Protein AF-A0A820ZUH7-F1 (afdb_monomer)

Foldseek 3Di:
DVLLCPVLVNWFQLDKPPQVPPPDDPPFAIFGGSLRQTPPPCSVVLLLVLCCVVPVPLSVLCVVNDPRDPSNSVSSNVCCVVPRPVSSVSVVVSLCVFFLVLLVCCLCPVLVDDLVPVPADVVLSSLLSVLRSVLPNVGSNVLLCVLCPPHDNVPDHNVSSSCSSVVSVD

Mean predicted aligned error: 6.03 Å

pLDDT: mean 87.96, std 14.92, range [32.75, 98.12]

Secondary structure (DSSP, 8-state):
-HHHHHTTTT--TT-B--TTTS-S--TT--EETTTTEESGGGHHHHHHHHHHHH-HHHHGGGTTPPTTSHHHHHHHHHHHHHSHHHHHHHHHHHHIIIIIHHHHHHHHHHH-----GGGS-HHHHHHHHHHHHHHHHHHHHHHHHHHHTT--SSS--HHHHHHHHHHT--

Sequence (170 aa):
SLSAKYESGGRGPGTINPYKSTAKGDSGGASYGTYQISTSRGTMNNFLEFLGNHDSDMAAKFDGEKPGTATFDTAWKTLAKEKPEKFATVQHDFIKTRFYDKTLAQVSNKYNIDLNLDNRSPVIKDVIWSTSVQHGPGGGAKVINNALKGQDIQTMTDRELIKRIYGSVV

Radius of gyration: 18.14 Å; Cα contacts (8 Å, |Δi|>4): 193; chains: 1; bounding box: 51×27×47 Å

Nearest PDB structures (foldseek):
  4noo-assembly2_C  TM=8.858E-01  e=3.603E-09  Vibrio cholerae O1 biovar El Tor str. N16961
  4nso-assembly1_A-2  TM=9.181E-01  e=2.657E-08  Vibrio cholerae O1 biovar El Tor str. N16961

Solvent-accessible surface area (backbone atoms only — not comparable to full-atom values): 9452 Å² total; per-residue (Å²): 114,78,60,73,64,64,73,35,77,72,44,49,45,48,37,63,59,70,54,86,76,54,70,93,76,66,84,61,56,34,24,37,25,32,79,46,48,28,54,42,95,53,49,37,58,55,49,50,54,51,33,44,79,74,39,50,79,66,34,59,64,48,66,94,46,52,83,78,37,74,66,32,53,47,39,46,40,48,46,26,68,78,37,40,66,65,47,36,47,54,55,49,49,52,48,38,59,66,16,36,51,43,11,50,50,39,28,34,77,74,66,72,46,78,82,59,67,90,83,45,62,70,64,58,57,51,51,50,36,51,42,5,68,76,46,35,25,68,46,21,22,50,41,48,46,65,44,47,64,97,56,70,63,88,82,52,49,71,68,56,51,51,50,33,44,58,61,56,75,107

Structure (mmCIF, N/CA/C/O backbone):
data_AF-A0A820ZUH7-F1
#
_entry.id   AF-A0A820ZUH7-F1
#
loop_
_atom_site.group_PDB
_atom_site.id
_atom_site.type_symbol
_atom_site.label_atom_id
_atom_site.label_alt_id
_atom_site.label_comp_id
_atom_site.label_asym_id
_atom_site.label_entity_id
_atom_site.label_seq_id
_atom_site.pdbx_PDB_ins_code
_atom_site.Cartn_x
_atom_site.Cartn_y
_atom_site.Cartn_z
_atom_site.occupancy
_atom_site.B_iso_or_equiv
_atom_site.auth_seq_id
_atom_site.auth_comp_id
_atom_site.auth_asym_id
_atom_site.auth_atom_id
_atom_site.pdbx_PDB_model_num
ATOM 1 N N . SER A 1 1 ? -6.608 10.568 -2.238 1.00 44.31 1 SER A N 1
ATOM 2 C CA . SER A 1 1 ? -6.974 10.832 -0.830 1.00 44.31 1 SER A CA 1
ATOM 3 C C . SER A 1 1 ? -5.933 11.746 -0.189 1.00 44.31 1 SER A C 1
ATOM 5 O O . SER A 1 1 ? -4.875 11.950 -0.779 1.00 44.31 1 SER A O 1
ATOM 7 N N . LEU A 1 2 ? -6.215 12.296 0.998 1.00 32.75 2 LEU A N 1
ATOM 8 C CA . LEU A 1 2 ? -5.254 13.090 1.777 1.00 32.75 2 LEU A CA 1
ATOM 9 C C . LEU A 1 2 ? -4.001 12.256 2.143 1.00 32.75 2 LEU A C 1
ATOM 11 O O . LEU A 1 2 ? -2.886 12.765 2.080 1.00 32.75 2 LEU A O 1
ATOM 15 N N . SER A 1 3 ? -4.170 10.951 2.387 1.00 44.22 3 SER A N 1
ATOM 16 C CA . SER A 1 3 ? -3.117 9.963 2.692 1.00 44.22 3 SER A CA 1
ATOM 17 C C . SER A 1 3 ? -2.046 9.809 1.597 1.00 44.22 3 SER A C 1
ATOM 19 O O . SER A 1 3 ? -0.854 9.799 1.905 1.00 44.22 3 SER A O 1
ATOM 21 N N . ALA A 1 4 ? -2.415 9.818 0.309 1.00 43.69 4 ALA A N 1
ATOM 22 C CA . ALA A 1 4 ? -1.455 9.645 -0.795 1.00 43.69 4 ALA A CA 1
ATOM 23 C C . ALA A 1 4 ? -0.385 10.756 -0.877 1.00 43.69 4 ALA A C 1
ATOM 25 O O . ALA A 1 4 ? 0.723 10.526 -1.363 1.00 43.69 4 ALA A O 1
ATOM 26 N N . LYS A 1 5 ? -0.706 11.966 -0.396 1.00 39.78 5 LYS A N 1
ATOM 27 C CA . LYS A 1 5 ? 0.192 13.131 -0.448 1.00 39.78 5 LYS A CA 1
ATOM 28 C C . LYS A 1 5 ? 1.143 13.213 0.756 1.00 39.78 5 LYS A C 1
ATOM 30 O O . LYS A 1 5 ? 2.192 13.840 0.633 1.00 39.78 5 LYS A O 1
ATOM 35 N N . TYR A 1 6 ? 0.812 12.571 1.883 1.00 43.47 6 TYR A N 1
ATOM 36 C CA . TYR A 1 6 ? 1.581 12.658 3.136 1.00 43.47 6 TYR A CA 1
ATOM 37 C C . TYR A 1 6 ? 2.340 11.375 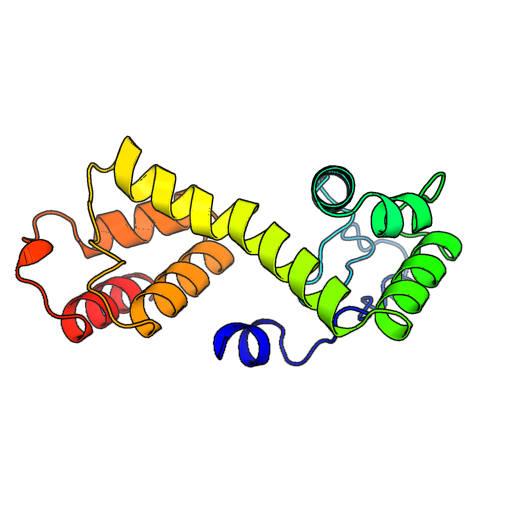3.514 1.00 43.47 6 TYR A C 1
ATOM 39 O O . TYR A 1 6 ? 3.325 11.457 4.242 1.00 43.47 6 TYR A O 1
ATOM 47 N N . GLU A 1 7 ? 1.970 10.204 2.994 1.00 49.34 7 GLU A N 1
ATOM 48 C CA . GLU A 1 7 ? 2.587 8.930 3.412 1.00 49.34 7 GLU A CA 1
ATOM 49 C C . GLU A 1 7 ? 3.870 8.554 2.664 1.00 49.34 7 GLU A C 1
ATOM 51 O O . GLU A 1 7 ? 4.663 7.752 3.147 1.00 49.34 7 GLU A O 1
ATOM 56 N N . SER A 1 8 ? 4.115 9.143 1.494 1.00 52.72 8 SER A N 1
ATOM 57 C CA . SER A 1 8 ? 5.263 8.802 0.642 1.00 52.72 8 SER A CA 1
ATOM 58 C C . SER A 1 8 ? 6.522 9.632 0.907 1.00 52.72 8 SER A C 1
ATOM 60 O O . SER A 1 8 ? 7.564 9.428 0.272 1.00 52.72 8 SER A O 1
ATOM 62 N N . GLY A 1 9 ? 6.439 10.610 1.815 1.00 56.06 9 GLY A N 1
ATOM 63 C CA . GLY A 1 9 ? 7.472 11.632 1.995 1.00 56.06 9 GLY A CA 1
ATOM 64 C C . GLY A 1 9 ? 7.633 12.545 0.773 1.00 56.06 9 GLY A C 1
ATOM 65 O O . GLY A 1 9 ? 8.740 12.997 0.498 1.00 56.06 9 GLY A O 1
ATOM 66 N N . GLY A 1 10 ? 6.562 12.758 -0.004 1.00 63.88 10 GLY A N 1
ATOM 67 C CA . GLY A 1 10 ? 6.582 13.585 -1.218 1.00 63.88 10 GLY A CA 1
ATOM 68 C C . GLY A 1 10 ? 7.203 12.904 -2.444 1.00 63.88 10 GLY A C 1
ATOM 69 O O . GLY A 1 10 ? 7.465 13.565 -3.448 1.00 63.88 10 GLY A O 1
ATOM 70 N N . ARG A 1 11 ? 7.450 11.588 -2.385 1.00 79.44 11 ARG A N 1
ATOM 71 C CA . ARG A 1 11 ? 8.011 10.820 -3.503 1.00 79.44 11 ARG A CA 1
ATOM 72 C C . ARG A 1 11 ? 6.964 10.580 -4.585 1.00 79.44 11 ARG A C 1
ATOM 74 O O . ARG A 1 11 ? 5.865 10.087 -4.319 1.00 79.44 11 ARG A O 1
ATOM 81 N N . GLY A 1 12 ? 7.338 10.892 -5.821 1.00 89.56 12 GLY A N 1
ATOM 82 C CA . GLY A 1 12 ? 6.522 10.605 -6.993 1.00 89.56 12 GLY A CA 1
ATOM 83 C C . GLY A 1 12 ? 6.542 9.118 -7.372 1.00 89.56 12 GLY A C 1
ATOM 84 O O . GLY A 1 12 ? 7.432 8.372 -6.951 1.00 89.56 12 GLY A O 1
ATOM 85 N N . PRO A 1 13 ? 5.615 8.686 -8.240 1.00 95.00 13 PRO A N 1
ATOM 86 C CA . PRO A 1 13 ? 5.519 7.293 -8.682 1.00 95.00 13 PRO A CA 1
ATOM 87 C C . PRO A 1 13 ? 6.765 6.816 -9.445 1.00 95.00 13 PRO A C 1
ATOM 89 O O . PRO A 1 13 ? 6.988 5.616 -9.563 1.00 95.00 13 PRO A O 1
ATOM 92 N N . GLY A 1 14 ? 7.607 7.733 -9.933 1.00 96.06 14 GLY A N 1
ATOM 93 C CA . GLY A 1 14 ? 8.868 7.434 -10.621 1.00 96.06 14 GLY A CA 1
ATOM 94 C C . GLY A 1 14 ? 10.118 7.429 -9.739 1.00 96.06 14 GLY A C 1
ATOM 95 O O . GLY A 1 14 ? 11.216 7.280 -10.270 1.00 96.06 14 GLY A O 1
ATOM 96 N N . THR A 1 15 ? 10.000 7.645 -8.424 1.00 96.00 15 THR A N 1
ATOM 97 C CA . THR A 1 15 ? 11.172 7.721 -7.540 1.00 96.00 15 THR A CA 1
ATOM 98 C C . THR A 1 15 ? 11.903 6.380 -7.472 1.00 96.00 15 THR A C 1
ATOM 100 O O . THR A 1 15 ? 11.281 5.341 -7.304 1.00 96.00 15 THR A O 1
ATOM 103 N N . ILE A 1 16 ? 13.232 6.400 -7.548 1.00 94.12 16 ILE A N 1
ATOM 104 C CA . ILE A 1 16 ? 14.090 5.225 -7.355 1.00 94.12 16 ILE A CA 1
ATOM 105 C C . ILE A 1 16 ? 15.143 5.612 -6.318 1.00 94.12 16 ILE A C 1
ATOM 107 O O . ILE A 1 16 ? 15.714 6.702 -6.415 1.00 94.12 16 ILE A O 1
ATOM 111 N N . ASN A 1 17 ? 15.385 4.767 -5.315 1.00 90.94 17 ASN A N 1
ATOM 112 C CA . ASN A 1 17 ? 16.461 5.012 -4.351 1.00 90.94 17 ASN A CA 1
ATOM 113 C C . ASN A 1 17 ? 17.841 5.007 -5.052 1.00 90.94 17 ASN A C 1
ATOM 115 O O . ASN A 1 17 ? 18.007 4.383 -6.101 1.00 90.94 17 ASN A O 1
ATOM 119 N N . PRO A 1 18 ? 18.869 5.673 -4.500 1.00 86.62 18 PRO A N 1
ATOM 120 C CA . PRO A 1 18 ? 20.204 5.714 -5.101 1.00 86.62 18 PRO A CA 1
ATOM 121 C C . PRO A 1 18 ? 21.005 4.413 -4.857 1.00 86.62 18 PRO A C 1
ATOM 123 O O . PRO A 1 18 ? 22.140 4.441 -4.390 1.00 86.62 18 PRO A O 1
ATOM 126 N N . TYR A 1 19 ? 20.432 3.254 -5.202 1.00 83.88 19 TYR A N 1
ATOM 127 C CA . TYR A 1 19 ? 20.994 1.919 -4.928 1.00 83.88 19 TYR A CA 1
ATOM 128 C C . TYR A 1 19 ? 22.301 1.606 -5.682 1.00 83.88 19 TYR A C 1
ATOM 130 O O . TYR A 1 19 ? 22.979 0.628 -5.379 1.00 83.88 19 TYR A O 1
ATOM 138 N N . LYS A 1 20 ? 22.659 2.421 -6.683 1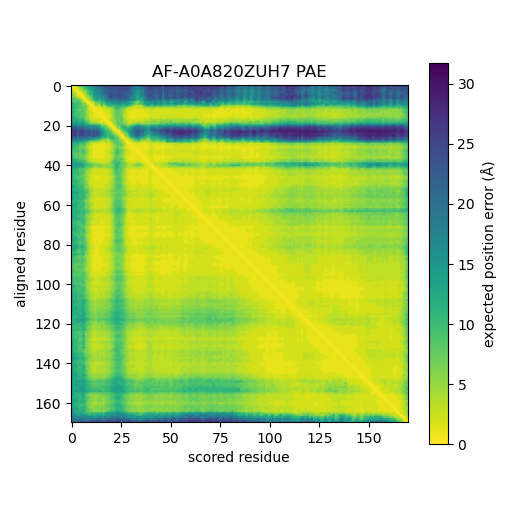.00 77.00 20 LYS A N 1
ATOM 139 C CA . LYS A 1 20 ? 23.899 2.277 -7.468 1.00 77.00 20 LYS A CA 1
ATOM 140 C C . LYS A 1 20 ? 25.092 3.011 -6.851 1.00 77.00 20 LYS A C 1
ATOM 142 O O . LYS A 1 20 ? 26.227 2.659 -7.148 1.00 77.00 20 LYS A O 1
ATOM 147 N N . SER A 1 21 ? 24.849 4.035 -6.027 1.00 65.81 21 SER A N 1
ATOM 148 C CA . SER A 1 21 ? 25.899 4.846 -5.389 1.00 65.81 21 SER A CA 1
ATOM 149 C C . SER A 1 21 ? 26.177 4.446 -3.940 1.00 65.81 21 SER A C 1
ATOM 151 O O . SER A 1 21 ? 27.140 4.927 -3.349 1.00 65.81 21 SER A O 1
ATOM 153 N N . THR A 1 22 ? 25.363 3.563 -3.356 1.00 57.59 22 THR A N 1
ATOM 154 C CA . THR A 1 22 ? 25.661 2.921 -2.073 1.00 57.59 22 THR A CA 1
ATOM 155 C C . THR A 1 22 ? 26.786 1.914 -2.296 1.00 57.59 22 THR A C 1
ATOM 157 O O . THR A 1 22 ? 26.591 0.884 -2.943 1.00 57.59 22 THR A O 1
ATOM 160 N N . ALA A 1 23 ? 27.990 2.259 -1.836 1.00 45.12 23 ALA A N 1
ATOM 161 C CA . ALA A 1 23 ? 29.194 1.456 -1.991 1.00 45.12 23 ALA A CA 1
ATOM 162 C C . ALA A 1 23 ? 28.938 -0.022 -1.645 1.00 45.12 23 ALA A C 1
ATOM 164 O O . ALA A 1 23 ? 28.418 -0.329 -0.579 1.00 45.12 23 ALA A O 1
ATOM 165 N N . LYS A 1 24 ? 29.306 -0.914 -2.577 1.00 42.47 24 LYS A N 1
ATOM 166 C CA . LYS A 1 24 ? 29.647 -2.334 -2.379 1.00 42.47 24 LYS A CA 1
ATOM 167 C C . LYS A 1 24 ? 29.058 -2.963 -1.095 1.00 42.47 24 LYS A C 1
ATOM 169 O O . LYS A 1 24 ? 29.776 -3.155 -0.120 1.00 42.47 24 LYS A O 1
ATOM 174 N N . GLY A 1 25 ? 27.776 -3.337 -1.113 1.00 45.19 25 GLY A N 1
ATOM 175 C CA . GLY A 1 25 ? 27.253 -4.296 -0.128 1.00 45.19 25 GLY A CA 1
ATOM 176 C C . GLY A 1 25 ? 25.989 -3.932 0.642 1.00 45.19 25 GLY A C 1
ATOM 177 O O . GLY A 1 25 ? 25.676 -4.648 1.591 1.00 45.19 25 GLY A O 1
ATOM 178 N N . ASP A 1 26 ? 25.223 -2.910 0.254 1.00 45.88 26 ASP A N 1
ATOM 179 C CA . ASP A 1 26 ? 23.892 -2.757 0.844 1.00 45.88 26 ASP A CA 1
ATOM 180 C C . ASP A 1 26 ? 22.938 -3.804 0.238 1.00 45.88 26 ASP A C 1
ATOM 182 O O . ASP A 1 26 ? 22.456 -3.685 -0.889 1.00 45.88 26 ASP A O 1
ATOM 186 N N . SER A 1 27 ? 22.710 -4.894 0.972 1.00 53.22 27 SER A N 1
ATOM 187 C CA . SER A 1 27 ? 21.867 -6.030 0.554 1.00 53.22 27 SER A CA 1
ATOM 188 C C . SER A 1 27 ? 20.397 -5.665 0.266 1.00 53.22 27 SER A C 1
ATOM 190 O O . SER A 1 27 ? 19.635 -6.503 -0.218 1.00 53.22 27 SER A O 1
ATOM 192 N N . GLY A 1 28 ? 19.992 -4.422 0.556 1.00 60.91 28 GLY A N 1
ATOM 193 C CA . GLY A 1 28 ? 18.624 -3.920 0.407 1.00 60.91 28 GLY A CA 1
ATOM 194 C C . GLY A 1 28 ? 18.149 -3.731 -1.039 1.00 60.91 28 GLY A C 1
ATOM 195 O O . GLY A 1 28 ? 16.940 -3.752 -1.281 1.00 60.91 28 GLY A O 1
ATOM 196 N N . GLY A 1 29 ? 19.071 -3.604 -2.000 1.00 79.94 29 GLY A N 1
ATOM 197 C CA . GLY A 1 29 ? 18.749 -3.503 -3.425 1.00 79.94 29 GLY A CA 1
ATOM 198 C C . GLY A 1 29 ? 17.980 -2.235 -3.826 1.00 79.94 29 GLY A C 1
ATOM 199 O O . GLY A 1 29 ? 17.909 -1.240 -3.100 1.00 79.94 29 GLY A O 1
ATOM 200 N N . ALA A 1 30 ? 17.419 -2.264 -5.034 1.00 91.69 30 ALA A N 1
ATOM 201 C CA . ALA A 1 30 ? 16.629 -1.167 -5.578 1.00 91.69 30 ALA A CA 1
ATOM 202 C C . ALA A 1 30 ? 15.219 -1.124 -4.962 1.00 91.69 30 ALA A C 1
ATOM 204 O O . ALA A 1 30 ? 14.611 -2.171 -4.714 1.00 91.69 30 ALA A O 1
ATOM 205 N N . SER A 1 31 ? 14.695 0.083 -4.774 1.00 94.12 31 SER A N 1
ATOM 206 C CA . SER A 1 31 ? 13.350 0.380 -4.286 1.00 94.12 31 SER A CA 1
ATOM 207 C C . SER A 1 31 ? 12.712 1.464 -5.146 1.00 94.12 31 SER A C 1
ATOM 209 O O . SER A 1 31 ? 13.349 2.472 -5.464 1.00 94.12 31 SER A O 1
ATOM 211 N N . TYR A 1 32 ? 11.444 1.258 -5.504 1.00 95.75 32 TYR A N 1
ATOM 212 C CA . TYR A 1 32 ? 10.784 2.023 -6.557 1.00 95.75 32 TYR A CA 1
ATOM 213 C C . TYR A 1 32 ? 9.453 2.644 -6.122 1.00 95.75 32 TYR A C 1
ATOM 215 O O . TYR A 1 32 ? 8.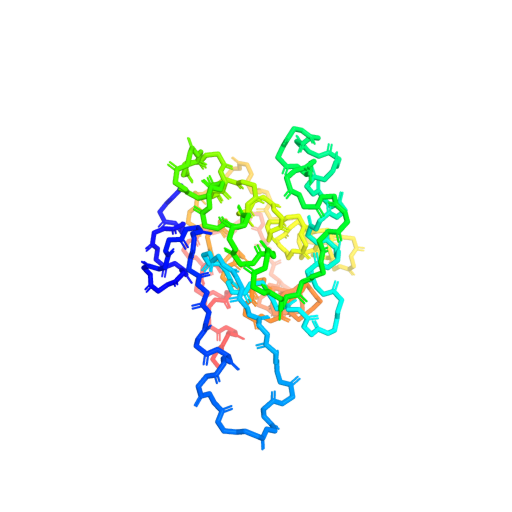700 2.090 -5.323 1.00 95.75 32 TYR A O 1
ATOM 223 N N . GLY A 1 33 ? 9.149 3.795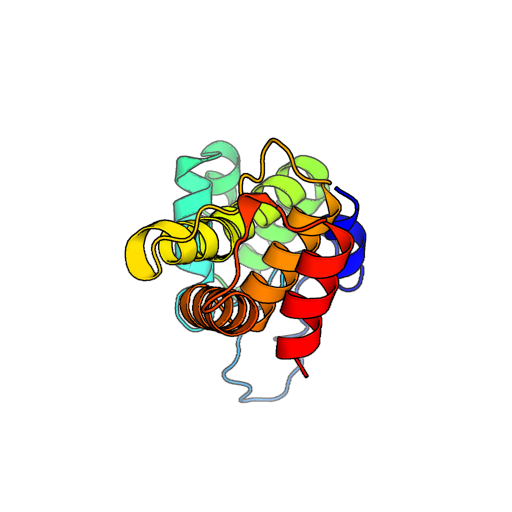 -6.705 1.00 95.56 33 GLY A N 1
ATOM 224 C CA . GLY A 1 33 ? 7.881 4.488 -6.595 1.00 95.56 33 GLY A CA 1
ATOM 225 C C . GLY A 1 33 ? 7.614 5.176 -5.264 1.00 95.56 33 GLY A C 1
ATOM 226 O O . GLY A 1 33 ? 8.469 5.277 -4.378 1.00 95.56 33 GLY A O 1
ATOM 227 N N . THR A 1 34 ? 6.379 5.648 -5.148 1.00 92.81 34 THR A N 1
ATOM 228 C CA . THR A 1 34 ? 5.842 6.418 -4.023 1.00 92.81 34 THR A CA 1
ATOM 229 C C . THR A 1 34 ? 6.023 5.678 -2.697 1.00 92.81 34 THR A C 1
ATOM 231 O O . THR A 1 34 ? 6.409 6.282 -1.699 1.00 92.81 34 THR A O 1
ATOM 234 N N . TYR A 1 35 ? 5.842 4.357 -2.710 1.00 91.62 35 TYR A N 1
ATOM 235 C CA . TYR A 1 35 ? 5.931 3.496 -1.527 1.00 91.62 35 TYR A CA 1
ATOM 236 C C . TYR A 1 35 ? 7.270 2.762 -1.377 1.00 91.62 35 TYR A C 1
ATOM 238 O O . TYR A 1 35 ? 7.398 1.915 -0.499 1.00 91.62 35 TYR A O 1
ATOM 246 N N . GLN A 1 36 ? 8.265 3.073 -2.219 1.00 93.25 36 GLN A N 1
ATOM 247 C CA . GLN A 1 36 ? 9.590 2.437 -2.192 1.00 93.25 36 GLN A CA 1
ATOM 248 C C . GLN A 1 36 ? 9.503 0.899 -2.180 1.00 93.25 36 GLN A C 1
ATOM 250 O O . GLN A 1 36 ? 10.089 0.220 -1.337 1.00 93.25 36 GLN A O 1
ATOM 255 N N . ILE A 1 37 ? 8.766 0.351 -3.149 1.00 93.81 37 ILE A N 1
ATOM 256 C CA . ILE A 1 37 ? 8.577 -1.084 -3.366 1.00 93.81 37 ILE A CA 1
ATOM 257 C C . ILE A 1 37 ? 9.946 -1.721 -3.612 1.00 93.81 37 ILE A C 1
ATOM 259 O O . ILE A 1 37 ? 10.581 -1.473 -4.639 1.00 93.81 37 ILE A O 1
ATOM 263 N N . SER A 1 38 ? 10.405 -2.521 -2.651 1.00 92.31 38 SER A N 1
ATOM 264 C CA . SER A 1 38 ? 11.738 -3.122 -2.680 1.00 92.31 38 SER A CA 1
ATOM 265 C C . SER A 1 38 ? 11.801 -4.334 -3.609 1.00 92.31 38 SER A C 1
ATOM 267 O O . SER A 1 38 ? 10.902 -5.178 -3.646 1.00 92.31 38 SER A O 1
ATOM 269 N N . THR A 1 39 ? 12.921 -4.448 -4.316 1.00 90.81 39 THR A N 1
ATOM 270 C CA . THR A 1 39 ? 13.312 -5.647 -5.074 1.00 90.81 39 THR A CA 1
ATOM 271 C C . THR A 1 39 ? 13.768 -6.792 -4.178 1.00 90.81 39 THR A C 1
ATOM 273 O O . THR A 1 39 ? 13.756 -7.950 -4.595 1.00 90.81 39 THR A O 1
ATOM 276 N N . SER A 1 40 ? 14.109 -6.503 -2.922 1.00 81.56 40 SER A N 1
ATOM 277 C CA . SER A 1 40 ? 14.424 -7.530 -1.939 1.00 81.56 40 SER A CA 1
ATOM 278 C C . SER A 1 40 ? 13.158 -8.266 -1.479 1.00 81.56 40 SER A C 1
ATOM 280 O O . SER A 1 40 ? 12.044 -7.729 -1.472 1.00 81.56 40 SER A O 1
ATOM 282 N N . ARG A 1 41 ? 13.326 -9.529 -1.068 1.00 80.75 41 ARG A N 1
ATOM 283 C CA . ARG A 1 41 ? 12.276 -10.335 -0.413 1.00 80.75 41 ARG A CA 1
ATOM 284 C C . ARG A 1 41 ? 10.981 -10.495 -1.236 1.00 80.75 41 ARG A C 1
ATOM 286 O O . ARG A 1 41 ? 9.908 -10.673 -0.668 1.00 80.75 41 ARG A O 1
ATOM 293 N N . GLY A 1 42 ? 11.074 -10.420 -2.567 1.00 86.19 42 GLY A N 1
ATOM 294 C CA . GLY A 1 42 ? 9.982 -10.729 -3.500 1.00 86.19 42 GLY A CA 1
ATOM 295 C C . GLY A 1 42 ? 8.854 -9.695 -3.586 1.00 86.19 42 GLY A C 1
ATOM 296 O O . GLY A 1 42 ? 7.879 -9.932 -4.293 1.00 86.19 42 GLY A O 1
ATOM 297 N N . THR A 1 43 ? 8.949 -8.544 -2.907 1.00 91.44 43 THR A N 1
ATOM 298 C CA . THR A 1 43 ? 7.853 -7.551 -2.908 1.00 91.44 43 THR A CA 1
ATOM 299 C C . THR A 1 43 ? 7.620 -6.965 -4.299 1.00 91.44 43 THR A C 1
ATOM 301 O O . THR A 1 43 ? 6.468 -6.848 -4.709 1.00 91.44 43 THR A O 1
ATOM 304 N N . MET A 1 44 ? 8.689 -6.675 -5.047 1.00 95.38 44 MET A N 1
ATOM 305 C CA . MET A 1 44 ? 8.576 -6.230 -6.438 1.00 95.38 44 MET A CA 1
ATOM 306 C C . MET A 1 44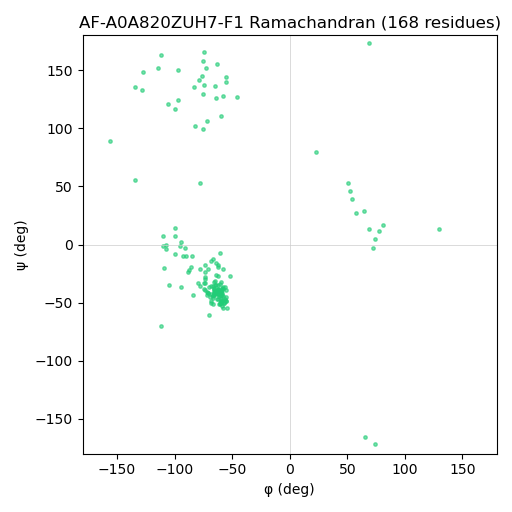 ? 7.924 -7.280 -7.347 1.00 95.38 44 MET A C 1
ATOM 308 O O . MET A 1 44 ? 7.089 -6.926 -8.168 1.00 95.38 44 MET A O 1
ATOM 312 N N . ASN A 1 45 ? 8.233 -8.568 -7.175 1.00 94.12 45 ASN A N 1
ATOM 313 C CA . ASN A 1 45 ? 7.604 -9.619 -7.983 1.00 94.12 45 ASN A CA 1
ATOM 314 C C . ASN A 1 45 ? 6.089 -9.663 -7.742 1.00 94.12 45 ASN A C 1
ATOM 316 O O . ASN A 1 45 ? 5.323 -9.700 -8.697 1.00 94.12 45 ASN A O 1
ATOM 320 N N . ASN A 1 46 ? 5.660 -9.549 -6.480 1.00 95.31 46 ASN A N 1
ATOM 321 C CA . ASN A 1 46 ? 4.237 -9.453 -6.145 1.00 95.31 46 ASN A CA 1
ATOM 322 C C . ASN A 1 46 ? 3.581 -8.199 -6.750 1.00 95.31 46 ASN A C 1
ATOM 324 O O . ASN A 1 46 ? 2.407 -8.235 -7.103 1.00 95.31 46 ASN A O 1
ATOM 328 N N . PHE A 1 47 ? 4.312 -7.080 -6.844 1.00 97.06 47 PHE A N 1
ATOM 329 C CA . PHE A 1 47 ? 3.807 -5.872 -7.501 1.00 97.06 47 PHE A CA 1
ATOM 330 C C . PHE A 1 47 ? 3.618 -6.088 -9.002 1.00 97.06 47 PHE A C 1
ATOM 332 O O . PHE A 1 47 ? 2.582 -5.704 -9.527 1.00 97.06 47 PHE A O 1
ATOM 339 N N . LEU A 1 48 ? 4.579 -6.713 -9.687 1.00 96.81 48 LEU A N 1
ATOM 340 C CA . LEU A 1 48 ? 4.473 -6.995 -11.122 1.00 96.81 48 LEU A CA 1
ATOM 341 C C . LEU A 1 48 ? 3.346 -7.989 -11.428 1.00 96.81 48 LEU A C 1
ATOM 343 O O . LEU A 1 48 ? 2.608 -7.788 -12.385 1.00 96.81 48 LEU A O 1
ATOM 347 N N . GLU A 1 49 ? 3.157 -9.007 -10.587 1.00 96.75 49 GLU A N 1
ATOM 348 C CA . GLU A 1 49 ? 2.015 -9.924 -10.685 1.00 96.75 49 GLU A CA 1
ATOM 349 C C . GLU A 1 49 ? 0.682 -9.186 -10.485 1.00 96.75 49 GLU A C 1
ATOM 351 O O . GLU A 1 49 ? -0.244 -9.327 -11.284 1.00 96.75 49 GLU A O 1
ATOM 356 N N . PHE A 1 50 ? 0.589 -8.345 -9.449 1.00 97.38 50 PHE A N 1
ATOM 357 C CA . PHE A 1 50 ? -0.578 -7.493 -9.226 1.00 97.38 50 PHE A CA 1
ATOM 358 C C . PHE A 1 50 ? -0.840 -6.570 -10.423 1.00 97.38 50 PHE A C 1
ATOM 360 O O . PHE A 1 50 ? -1.977 -6.457 -10.874 1.00 97.38 50 PHE A O 1
ATOM 367 N N . LEU A 1 51 ? 0.211 -5.947 -10.960 1.00 97.12 51 LEU A N 1
ATOM 368 C CA . LEU A 1 51 ? 0.135 -5.062 -12.115 1.00 97.12 51 LEU A CA 1
ATOM 369 C C . LEU A 1 51 ? -0.364 -5.811 -13.352 1.00 97.12 51 LEU A C 1
ATOM 371 O O . LEU A 1 51 ? -1.241 -5.298 -14.030 1.00 97.12 51 LEU A O 1
ATOM 375 N N . GLY A 1 52 ? 0.115 -7.032 -13.606 1.00 97.12 52 GLY A N 1
ATOM 376 C CA . GLY A 1 52 ? -0.355 -7.866 -14.715 1.00 97.12 52 GLY A CA 1
ATOM 377 C C . GLY A 1 52 ? -1.854 -8.162 -14.656 1.00 97.12 52 GLY A C 1
AT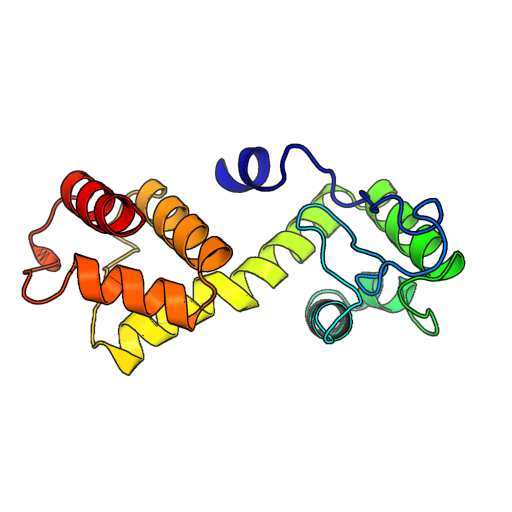OM 378 O O . GLY A 1 52 ? -2.530 -8.121 -15.679 1.00 97.12 52 GLY A O 1
ATOM 379 N N . ASN A 1 53 ? -2.389 -8.376 -13.452 1.00 95.69 53 ASN A N 1
ATOM 380 C CA . ASN A 1 53 ? -3.819 -8.610 -13.240 1.00 95.69 53 ASN A CA 1
ATOM 381 C C . ASN A 1 53 ? -4.672 -7.329 -13.297 1.00 95.69 53 ASN A C 1
ATOM 383 O O . ASN A 1 53 ? -5.885 -7.414 -13.478 1.00 95.69 53 ASN A O 1
ATOM 387 N N . HIS A 1 54 ? -4.066 -6.156 -13.099 1.00 93.88 54 HIS A N 1
ATOM 388 C CA . HIS A 1 54 ? -4.781 -4.884 -12.966 1.00 93.88 54 HIS A CA 1
ATOM 389 C C . HIS A 1 54 ? -4.677 -3.995 -14.216 1.00 93.88 54 HIS A C 1
ATOM 391 O O . HIS A 1 54 ? -5.613 -3.274 -14.553 1.00 93.88 54 HIS A O 1
ATOM 397 N N . ASP A 1 55 ? -3.535 -4.029 -14.900 1.00 95.50 55 ASP A N 1
ATOM 398 C CA . ASP A 1 55 ? -3.241 -3.261 -16.106 1.00 95.50 55 ASP A CA 1
ATOM 399 C C . ASP A 1 55 ? -2.142 -3.963 -16.923 1.00 95.50 55 ASP A C 1
ATOM 401 O O . ASP A 1 55 ? -0.944 -3.699 -16.762 1.00 95.50 55 ASP A O 1
ATOM 405 N N . SER A 1 56 ? -2.560 -4.864 -17.815 1.00 95.31 56 SER A N 1
ATOM 406 C CA . SER A 1 56 ? -1.658 -5.640 -18.675 1.00 95.31 56 SER A CA 1
ATOM 407 C C . SER A 1 56 ? -0.785 -4.764 -19.577 1.00 95.31 56 SER A C 1
ATOM 409 O O . SER A 1 56 ? 0.365 -5.110 -19.832 1.00 95.31 56 SER A O 1
ATOM 411 N N . ASP A 1 57 ? -1.287 -3.607 -20.021 1.00 95.44 57 ASP A N 1
ATOM 412 C CA . ASP A 1 57 ? -0.542 -2.690 -20.891 1.00 95.44 57 ASP A CA 1
ATOM 413 C C . ASP A 1 57 ? 0.618 -2.019 -20.148 1.00 95.44 57 ASP A C 1
ATOM 415 O O . ASP A 1 57 ? 1.679 -1.768 -20.725 1.00 95.44 57 ASP A O 1
ATOM 419 N N . MET A 1 58 ? 0.422 -1.688 -18.867 1.00 96.00 58 MET A N 1
ATOM 420 C CA . MET A 1 58 ? 1.509 -1.214 -18.012 1.00 96.00 58 MET A CA 1
ATOM 421 C C . MET A 1 58 ? 2.468 -2.344 -17.646 1.00 96.00 58 MET A C 1
ATOM 423 O O . MET A 1 58 ? 3.677 -2.122 -17.670 1.00 96.00 58 MET A O 1
ATOM 427 N N . ALA A 1 59 ? 1.958 -3.541 -17.347 1.00 96.69 59 ALA A N 1
ATOM 428 C CA . ALA A 1 59 ? 2.792 -4.705 -17.049 1.00 96.69 59 ALA A CA 1
ATOM 429 C C . ALA A 1 59 ? 3.732 -5.058 -18.212 1.00 96.69 59 ALA A C 1
ATOM 431 O O . ALA A 1 59 ? 4.921 -5.257 -17.976 1.00 96.69 59 ALA A O 1
ATOM 432 N N . ALA A 1 60 ? 3.243 -5.003 -19.456 1.00 96.50 60 ALA A N 1
ATOM 433 C CA . ALA A 1 60 ? 4.021 -5.306 -20.659 1.00 96.50 60 ALA A CA 1
ATOM 434 C C . ALA A 1 60 ? 5.280 -4.432 -20.830 1.00 96.50 60 ALA A C 1
ATOM 436 O O . ALA A 1 60 ? 6.226 -4.811 -21.517 1.00 96.50 60 ALA A O 1
ATOM 437 N N . LYS A 1 61 ? 5.346 -3.255 -20.187 1.00 95.88 61 LYS A N 1
ATOM 438 C CA . LYS A 1 61 ? 6.560 -2.414 -20.184 1.00 95.88 61 LYS A CA 1
ATOM 439 C C . LYS A 1 61 ? 7.722 -3.027 -19.402 1.00 95.88 61 LYS A C 1
ATOM 441 O O . LYS A 1 61 ? 8.841 -2.536 -19.527 1.00 95.88 61 LYS A O 1
ATOM 446 N N . PHE A 1 62 ? 7.458 -4.044 -18.590 1.00 96.50 62 PHE A N 1
ATOM 447 C CA . PHE A 1 62 ? 8.447 -4.748 -17.781 1.00 96.50 62 PHE A CA 1
ATOM 448 C C . PHE A 1 62 ? 8.712 -6.177 -18.281 1.00 96.50 62 PHE A C 1
ATOM 450 O O . PHE A 1 62 ? 9.425 -6.928 -17.615 1.00 96.50 62 PHE A O 1
ATOM 457 N N . ASP A 1 63 ? 8.171 -6.571 -19.436 1.00 93.62 63 ASP A N 1
ATOM 458 C CA . ASP A 1 63 ? 8.373 -7.914 -19.981 1.00 93.62 63 ASP A CA 1
ATOM 459 C C . ASP A 1 63 ? 9.848 -8.160 -20.315 1.00 93.62 63 ASP A C 1
ATOM 461 O O . ASP A 1 63 ? 10.491 -7.392 -21.028 1.00 93.62 63 ASP A O 1
ATOM 465 N N . GLY A 1 64 ? 10.405 -9.243 -19.766 1.00 90.88 64 GLY A N 1
ATOM 466 C CA . GLY A 1 64 ? 11.830 -9.569 -19.893 1.00 90.88 64 GLY A CA 1
ATOM 467 C C . GLY A 1 64 ? 12.763 -8.674 -19.068 1.00 90.88 64 GLY A C 1
ATOM 468 O O . GLY A 1 64 ? 13.966 -8.936 -19.015 1.00 90.88 64 GLY A O 1
ATOM 469 N N . GLU A 1 65 ? 12.233 -7.661 -18.378 1.00 92.75 65 GLU A N 1
ATOM 470 C CA . GLU A 1 65 ? 13.017 -6.750 -17.557 1.00 92.75 65 GLU A CA 1
ATOM 471 C C . GLU A 1 65 ? 13.280 -7.332 -16.169 1.00 92.75 65 GLU A C 1
ATOM 473 O O . GLU A 1 65 ? 12.392 -7.841 -15.483 1.00 92.75 65 GLU A O 1
ATOM 478 N N . LYS A 1 66 ? 14.524 -7.207 -15.702 1.00 91.81 66 LYS A N 1
ATOM 479 C CA . LYS A 1 66 ? 14.908 -7.649 -14.359 1.00 91.81 66 LYS A CA 1
ATOM 480 C C . LYS A 1 66 ? 14.884 -6.467 -13.384 1.00 91.81 66 LYS A C 1
ATOM 482 O O . LYS A 1 66 ? 15.632 -5.510 -13.606 1.00 91.81 66 LYS A O 1
ATOM 487 N N . PRO A 1 67 ? 14.134 -6.529 -12.269 1.00 92.00 67 PRO A N 1
ATOM 488 C CA . PRO A 1 67 ? 14.165 -5.474 -11.262 1.00 92.00 67 PRO A CA 1
ATOM 489 C C . PRO A 1 67 ? 15.581 -5.185 -10.744 1.00 92.00 67 PRO A C 1
ATOM 491 O O . PRO A 1 67 ? 16.372 -6.106 -10.532 1.00 92.00 67 PRO A O 1
ATOM 494 N N . GLY A 1 68 ? 15.909 -3.906 -10.530 1.00 90.69 68 GLY A N 1
ATOM 495 C CA . GLY A 1 68 ? 17.250 -3.478 -10.111 1.00 90.69 68 GLY A CA 1
ATOM 496 C C . GLY A 1 68 ? 18.277 -3.378 -11.245 1.00 90.69 68 GLY A C 1
ATOM 497 O O . GLY A 1 68 ? 19.479 -3.360 -10.980 1.00 90.69 68 GLY A O 1
ATOM 498 N N . THR A 1 69 ? 17.833 -3.337 -12.504 1.00 91.31 69 THR A N 1
ATOM 499 C CA . THR A 1 69 ? 18.692 -3.119 -13.678 1.00 91.31 69 THR A CA 1
ATOM 500 C C . THR A 1 69 ? 18.423 -1.766 -14.333 1.00 91.31 69 THR A C 1
ATOM 502 O O . THR A 1 69 ? 17.404 -1.121 -14.093 1.00 91.31 69 THR A O 1
ATOM 505 N N . ALA A 1 70 ? 19.351 -1.308 -15.179 1.00 91.81 70 ALA A N 1
ATOM 506 C CA . ALA A 1 70 ? 19.219 -0.021 -15.863 1.00 91.81 70 ALA A CA 1
ATOM 507 C C . ALA A 1 70 ? 18.023 0.031 -16.833 1.00 91.81 70 ALA A C 1
ATOM 509 O O . ALA A 1 70 ? 17.390 1.080 -16.969 1.00 91.81 70 ALA A O 1
ATOM 510 N N . THR A 1 71 ? 17.706 -1.085 -17.484 1.00 94.50 71 THR A N 1
ATOM 511 C CA . THR A 1 71 ? 16.580 -1.199 -18.416 1.00 94.50 71 THR A CA 1
ATOM 512 C C . THR A 1 71 ? 15.249 -1.175 -17.657 1.00 94.50 71 THR A C 1
ATOM 514 O O . THR A 1 71 ? 14.395 -0.345 -17.968 1.00 94.50 71 THR A O 1
ATOM 517 N N . PHE A 1 72 ? 15.143 -1.900 -16.537 1.00 96.12 72 PHE A N 1
ATOM 518 C CA . PHE A 1 72 ? 13.989 -1.808 -15.632 1.00 96.12 72 PHE A CA 1
ATOM 519 C C . PHE A 1 72 ? 13.802 -0.398 -15.044 1.00 96.12 72 PHE A C 1
ATOM 521 O O . PHE A 1 72 ? 12.688 0.126 -15.024 1.00 96.12 72 PHE A O 1
ATOM 528 N N . ASP A 1 73 ? 14.883 0.263 -14.604 1.00 95.75 73 ASP A N 1
ATOM 529 C CA . ASP A 1 73 ? 14.825 1.652 -14.115 1.00 95.75 73 ASP A CA 1
ATOM 530 C C . ASP A 1 73 ? 14.274 2.611 -15.177 1.00 95.75 73 ASP A C 1
ATOM 532 O O . ASP A 1 73 ? 13.552 3.561 -14.861 1.00 95.75 73 ASP A O 1
ATOM 536 N N . THR A 1 74 ? 14.652 2.376 -16.434 1.00 96.56 74 THR A N 1
ATOM 537 C CA . THR A 1 74 ? 14.206 3.175 -17.573 1.00 96.56 74 THR A CA 1
ATOM 538 C C . THR A 1 74 ? 12.722 2.955 -17.817 1.00 96.56 74 THR A C 1
ATOM 540 O O . THR A 1 74 ? 11.978 3.932 -17.852 1.00 96.56 74 THR A O 1
ATOM 543 N N . ALA A 1 75 ? 12.272 1.701 -17.890 1.00 97.81 75 ALA A N 1
ATOM 544 C CA . ALA A 1 75 ? 10.859 1.361 -18.037 1.00 97.81 75 ALA A CA 1
ATOM 545 C C . ALA A 1 75 ? 9.999 1.988 -16.925 1.00 97.81 75 ALA A C 1
ATOM 547 O O . ALA A 1 75 ? 8.984 2.631 -17.204 1.00 97.81 75 ALA A O 1
ATOM 548 N N . TRP A 1 76 ? 10.460 1.902 -15.672 1.00 98.12 76 TRP A N 1
ATOM 549 C CA . TRP A 1 76 ? 9.774 2.484 -14.518 1.00 98.12 76 TRP A CA 1
ATOM 550 C C . TRP A 1 76 ? 9.607 4.004 -14.639 1.00 98.12 76 TRP A C 1
ATOM 552 O O . TRP A 1 76 ? 8.517 4.546 -14.440 1.00 98.12 76 TRP A O 1
ATOM 562 N N . LYS A 1 77 ? 10.690 4.714 -14.978 1.00 97.44 77 LYS A N 1
ATOM 563 C CA . LYS A 1 77 ? 10.669 6.174 -15.162 1.00 97.44 77 LYS A CA 1
ATOM 564 C C . LYS A 1 77 ? 9.818 6.590 -16.356 1.00 97.44 77 LYS A C 1
ATOM 566 O O . LYS A 1 77 ? 9.122 7.600 -16.267 1.00 97.44 77 LYS A O 1
ATOM 571 N N . THR A 1 78 ? 9.856 5.825 -17.444 1.00 97.19 78 THR A N 1
ATOM 572 C CA . THR A 1 78 ? 9.029 6.059 -18.630 1.00 97.19 78 THR A CA 1
ATOM 573 C C . THR A 1 78 ? 7.551 5.973 -18.274 1.00 97.19 78 THR A C 1
ATOM 575 O O . THR A 1 78 ? 6.827 6.936 -18.509 1.00 97.19 78 THR A O 1
ATOM 578 N N . LEU A 1 79 ? 7.112 4.907 -17.596 1.00 96.75 79 LEU A N 1
ATOM 579 C CA . LEU A 1 79 ? 5.726 4.787 -17.133 1.00 96.75 79 LEU A CA 1
ATOM 580 C C . LEU A 1 79 ? 5.315 5.924 -16.195 1.00 96.75 79 LEU A C 1
ATOM 582 O O . LEU A 1 79 ? 4.240 6.498 -16.356 1.00 96.75 79 LEU A O 1
ATOM 586 N N . ALA A 1 80 ? 6.182 6.301 -15.254 1.00 96.38 80 ALA A N 1
ATOM 587 C CA . ALA A 1 80 ? 5.913 7.413 -14.350 1.00 96.38 80 ALA A CA 1
ATOM 588 C C . ALA A 1 80 ? 5.797 8.771 -15.062 1.00 96.38 80 ALA A C 1
ATOM 590 O O . ALA A 1 80 ? 5.133 9.664 -14.543 1.00 96.38 80 ALA A O 1
ATOM 591 N N . LYS A 1 81 ? 6.433 8.937 -16.227 1.00 96.06 81 LYS A N 1
ATOM 592 C CA . LYS A 1 81 ? 6.329 10.141 -17.059 1.00 96.06 81 LYS A CA 1
ATOM 593 C C . LYS A 1 81 ? 5.103 10.104 -17.972 1.00 96.06 81 LYS A C 1
ATOM 595 O O . LYS A 1 81 ? 4.433 11.119 -18.117 1.00 96.06 81 LYS A O 1
ATOM 600 N N . GLU A 1 82 ? 4.833 8.965 -18.600 1.00 95.56 82 GLU A N 1
ATOM 601 C CA . GLU A 1 82 ? 3.738 8.799 -19.563 1.00 95.56 82 GLU A CA 1
ATOM 602 C C . GLU A 1 82 ? 2.369 8.729 -18.881 1.00 95.56 82 GLU A C 1
ATOM 604 O O . GLU A 1 82 ? 1.389 9.258 -19.398 1.00 95.56 82 GLU A O 1
ATOM 609 N N . LYS A 1 83 ? 2.294 8.067 -17.722 1.00 95.00 83 LYS A N 1
ATOM 610 C CA . LYS A 1 83 ? 1.048 7.787 -17.000 1.00 95.00 83 LYS A CA 1
ATOM 611 C C . LYS A 1 83 ? 1.191 8.090 -15.498 1.00 95.00 83 LYS A C 1
ATOM 613 O O . LYS A 1 83 ? 0.933 7.202 -14.687 1.00 95.00 83 LYS A O 1
ATOM 618 N N . PRO A 1 84 ? 1.589 9.311 -15.087 1.00 92.94 84 PRO A N 1
ATOM 619 C CA . PRO A 1 84 ? 1.935 9.618 -13.695 1.00 92.94 84 PRO A CA 1
ATOM 620 C C . PRO A 1 84 ? 0.813 9.284 -12.707 1.00 92.94 84 PRO A C 1
ATOM 622 O O . PRO A 1 84 ? 1.050 8.602 -11.714 1.00 92.94 84 PRO A O 1
ATOM 625 N N . GLU A 1 85 ? -0.416 9.716 -12.989 1.00 92.50 85 GLU A N 1
ATOM 626 C CA . GLU A 1 85 ? -1.558 9.493 -12.097 1.00 92.50 85 GLU A CA 1
ATOM 627 C C . GLU A 1 85 ? -1.946 8.016 -12.039 1.00 92.50 85 GLU A C 1
ATOM 629 O O . GLU A 1 85 ? -2.040 7.446 -10.956 1.00 92.50 85 GLU A O 1
ATOM 634 N N . LYS A 1 86 ? -2.083 7.362 -13.200 1.00 94.88 86 LYS A N 1
ATOM 635 C CA . LYS A 1 86 ? -2.449 5.940 -13.271 1.00 94.88 86 LYS A CA 1
ATOM 636 C C . LYS A 1 86 ? -1.392 5.051 -12.607 1.00 94.88 86 LYS A C 1
ATOM 638 O O . LYS A 1 86 ? -1.737 4.100 -11.911 1.00 94.88 86 LYS A O 1
ATOM 643 N N . PHE A 1 87 ? -0.111 5.386 -12.771 1.00 96.12 87 PHE A N 1
ATOM 644 C CA . PHE A 1 87 ? 0.982 4.645 -12.153 1.00 96.12 87 PHE A CA 1
ATOM 645 C C . PHE A 1 87 ? 1.084 4.900 -10.642 1.00 96.12 87 PHE A C 1
ATOM 647 O O . PHE A 1 87 ? 1.405 3.986 -9.886 1.00 96.12 87 PHE A O 1
ATOM 654 N N . ALA A 1 88 ? 0.750 6.104 -10.169 1.00 94.06 88 ALA A N 1
ATOM 655 C CA . ALA A 1 88 ? 0.602 6.365 -8.738 1.00 94.06 88 ALA A CA 1
ATOM 656 C C . ALA A 1 88 ? -0.576 5.582 -8.135 1.00 94.06 88 ALA A C 1
ATOM 658 O O . ALA A 1 88 ? -0.419 4.969 -7.079 1.00 94.06 88 ALA A O 1
ATOM 659 N N . THR A 1 89 ? -1.722 5.550 -8.820 1.00 94.56 89 THR A N 1
ATOM 660 C CA . THR A 1 89 ? -2.908 4.798 -8.388 1.00 94.56 89 THR A CA 1
ATOM 661 C C . THR A 1 89 ? -2.610 3.310 -8.269 1.00 94.56 89 THR A C 1
ATOM 663 O O . THR A 1 89 ? -2.830 2.744 -7.205 1.00 94.56 89 THR A O 1
ATOM 666 N N . VAL A 1 90 ? -2.005 2.680 -9.281 1.00 96.75 90 VAL A N 1
ATOM 667 C CA . VAL A 1 90 ? -1.730 1.233 -9.209 1.00 96.75 90 VAL A CA 1
ATOM 668 C C . VAL A 1 90 ? -0.711 0.877 -8.114 1.00 96.75 90 VAL A C 1
ATOM 670 O O . VAL A 1 90 ? -0.819 -0.171 -7.480 1.00 96.75 90 VAL A O 1
ATOM 673 N N . GLN A 1 91 ? 0.252 1.763 -7.822 1.00 96.31 91 GLN A N 1
ATOM 674 C CA . GLN A 1 91 ? 1.152 1.598 -6.673 1.00 96.31 91 GLN A CA 1
ATOM 675 C C . GLN A 1 91 ? 0.400 1.704 -5.340 1.00 96.31 91 GLN A C 1
ATOM 677 O O . GLN A 1 91 ? 0.659 0.917 -4.429 1.00 96.31 91 GLN A O 1
ATOM 682 N N . HIS A 1 92 ? -0.528 2.655 -5.219 1.00 94.69 92 HIS A N 1
ATOM 683 C CA . HIS A 1 92 ? -1.377 2.800 -4.038 1.00 94.69 92 HIS A CA 1
ATOM 684 C C . HIS A 1 92 ? -2.278 1.576 -3.840 1.00 94.69 92 HIS A C 1
ATOM 686 O O . HIS A 1 92 ? -2.307 1.011 -2.747 1.00 94.69 92 HIS A O 1
ATOM 692 N N . ASP A 1 93 ? -2.938 1.109 -4.897 1.00 95.88 93 ASP A N 1
ATOM 693 C CA . ASP A 1 93 ? -3.855 -0.031 -4.850 1.00 95.88 93 ASP A CA 1
ATOM 694 C C . ASP A 1 93 ? -3.136 -1.338 -4.501 1.00 95.88 93 ASP A C 1
ATOM 696 O O . ASP A 1 93 ? -3.664 -2.161 -3.745 1.00 95.88 93 ASP A O 1
ATOM 700 N N . PHE A 1 94 ? -1.893 -1.507 -4.960 1.00 96.56 94 PHE A N 1
ATOM 701 C CA . PHE A 1 94 ? -1.049 -2.619 -4.535 1.00 96.56 94 PHE A CA 1
ATOM 702 C C . PHE A 1 94 ? -0.809 -2.605 -3.017 1.00 96.56 94 PHE A C 1
ATOM 704 O O . PHE A 1 94 ? -0.986 -3.625 -2.341 1.00 96.56 94 PHE A O 1
ATOM 711 N N . ILE A 1 95 ? -0.434 -1.451 -2.454 1.00 94.75 95 ILE A N 1
ATOM 712 C CA . ILE A 1 95 ? -0.214 -1.312 -1.008 1.00 94.75 95 ILE A CA 1
ATOM 713 C C . ILE A 1 95 ? -1.520 -1.497 -0.238 1.00 94.75 95 ILE A C 1
ATOM 715 O O . ILE A 1 95 ? -1.532 -2.220 0.761 1.00 94.75 95 ILE A O 1
ATOM 719 N N . LYS A 1 96 ? -2.630 -0.943 -0.733 1.00 95.62 96 LYS A N 1
ATOM 720 C CA . LYS A 1 96 ? -3.964 -1.141 -0.162 1.00 95.62 96 LYS A CA 1
ATOM 721 C C . LYS A 1 96 ? -4.297 -2.627 -0.040 1.00 95.62 96 LYS A C 1
ATOM 723 O O . LYS A 1 96 ? -4.563 -3.116 1.058 1.00 95.62 96 LYS A O 1
ATOM 728 N N . THR A 1 97 ? -4.198 -3.350 -1.152 1.00 95.62 97 THR A N 1
ATOM 729 C CA . THR A 1 97 ? -4.537 -4.775 -1.242 1.00 95.62 97 THR A CA 1
ATOM 730 C C . THR A 1 97 ? -3.647 -5.617 -0.332 1.00 95.62 97 THR A C 1
ATOM 732 O O . THR A 1 97 ? -4.094 -6.565 0.314 1.00 95.62 97 THR A O 1
ATOM 735 N N . ARG A 1 98 ? -2.352 -5.288 -0.260 1.00 93.81 98 ARG A N 1
ATOM 736 C CA . ARG A 1 98 ? -1.379 -6.076 0.499 1.00 93.81 98 ARG A CA 1
ATOM 737 C C . ARG A 1 98 ? -1.409 -5.793 1.999 1.00 93.81 98 ARG A C 1
ATOM 739 O O . ARG A 1 98 ? -1.116 -6.704 2.774 1.00 93.81 98 ARG A O 1
ATOM 746 N N . PHE A 1 99 ? -1.709 -4.561 2.395 1.00 94.12 99 PHE A N 1
ATOM 747 C CA . PHE A 1 99 ? -1.631 -4.110 3.781 1.00 94.12 99 PHE A CA 1
ATOM 748 C C . PHE A 1 99 ? -3.008 -3.826 4.357 1.00 94.12 99 PHE A C 1
ATOM 750 O O . PHE A 1 99 ? -3.470 -4.596 5.191 1.00 94.12 99 PHE A O 1
ATOM 757 N N . TYR A 1 100 ? -3.666 -2.765 3.896 1.00 95.81 100 TYR A N 1
ATOM 758 C CA . TYR A 1 100 ? -4.929 -2.289 4.456 1.00 95.81 100 TYR A CA 1
ATOM 759 C C . TYR A 1 100 ? -6.032 -3.354 4.429 1.00 95.81 100 TYR A C 1
ATOM 761 O O . TYR A 1 100 ? -6.573 -3.714 5.475 1.00 95.81 100 TYR A O 1
ATOM 769 N N . ASP A 1 101 ? -6.308 -3.927 3.257 1.00 97.06 101 ASP A N 1
ATOM 770 C CA . ASP A 1 101 ? -7.395 -4.898 3.097 1.00 97.06 101 ASP A CA 1
ATOM 771 C C . ASP A 1 101 ? -7.114 -6.186 3.883 1.00 97.06 101 ASP A C 1
ATOM 773 O O . ASP A 1 101 ? -8.004 -6.742 4.528 1.00 97.06 101 ASP A O 1
ATOM 777 N N . LYS A 1 102 ? -5.850 -6.630 3.919 1.00 97.38 102 LYS A N 1
ATOM 778 C CA . LYS A 1 102 ? -5.446 -7.791 4.726 1.00 97.38 102 LYS A CA 1
ATOM 779 C C . LYS A 1 102 ? -5.517 -7.517 6.227 1.00 97.38 102 LYS A C 1
ATOM 781 O O . LYS A 1 102 ? -5.863 -8.433 6.971 1.00 97.38 102 LYS A O 1
ATOM 786 N N . THR A 1 103 ? -5.211 -6.302 6.684 1.00 97.75 103 THR A N 1
ATOM 787 C CA . THR A 1 103 ? -5.421 -5.908 8.084 1.00 97.75 103 THR A CA 1
ATOM 788 C C . THR A 1 103 ? -6.898 -6.002 8.435 1.00 97.75 103 THR A C 1
ATOM 790 O O . THR A 1 103 ? -7.240 -6.666 9.409 1.00 97.75 103 THR A O 1
ATOM 793 N N . LEU A 1 104 ? -7.779 -5.395 7.632 1.00 97.69 104 LEU A N 1
ATOM 794 C CA . LEU A 1 104 ? -9.224 -5.420 7.871 1.00 97.69 104 LEU A CA 1
ATOM 795 C C . LEU A 1 104 ? -9.785 -6.840 7.876 1.00 97.69 104 LEU A C 1
ATOM 797 O O . LEU A 1 104 ? -10.527 -7.202 8.787 1.00 97.69 104 LEU A O 1
ATOM 801 N N . ALA A 1 105 ? -9.365 -7.669 6.920 1.00 97.69 105 ALA A N 1
ATOM 802 C CA . ALA A 1 105 ? -9.749 -9.073 6.881 1.00 97.69 105 ALA A CA 1
ATOM 803 C C . ALA A 1 105 ? -9.327 -9.815 8.157 1.00 97.69 105 ALA A C 1
ATOM 805 O O . ALA A 1 105 ? -10.073 -10.649 8.654 1.00 97.69 105 ALA A O 1
ATOM 806 N N . GLN A 1 106 ? -8.157 -9.513 8.729 1.00 97.62 106 GLN A N 1
ATOM 807 C CA . GLN A 1 106 ? -7.742 -10.115 9.997 1.00 97.62 106 GLN A CA 1
ATOM 808 C C . GLN A 1 106 ? -8.497 -9.548 11.203 1.00 97.62 106 GLN A C 1
ATOM 810 O O . GLN A 1 106 ? -8.863 -10.316 12.088 1.00 97.62 106 GLN A O 1
ATOM 815 N N . VAL A 1 107 ? -8.764 -8.241 11.247 1.00 96.81 107 VAL A N 1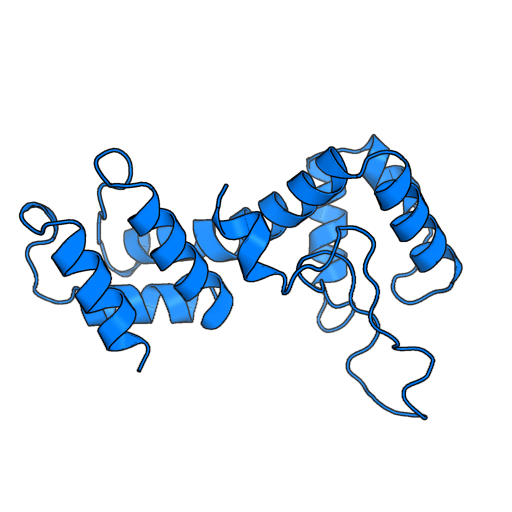
ATOM 816 C CA . VAL A 1 107 ? -9.600 -7.622 12.293 1.00 96.81 107 VAL A CA 1
ATOM 817 C C . VAL A 1 107 ? -10.975 -8.293 12.346 1.00 96.81 107 VAL A C 1
ATOM 819 O O . VAL A 1 107 ? -11.405 -8.721 13.416 1.00 96.81 107 VAL A O 1
ATOM 822 N N . SER A 1 108 ? -11.601 -8.488 11.186 1.00 96.25 108 SER A N 1
ATOM 823 C CA . SER A 1 108 ? -12.885 -9.176 11.079 1.00 96.25 108 SER A CA 1
ATOM 824 C C . SER A 1 108 ? -12.758 -10.677 11.370 1.00 96.25 108 SER A C 1
ATOM 826 O O . SER A 1 108 ? -13.301 -11.161 12.358 1.00 96.25 108 SER A O 1
ATOM 828 N N . ASN A 1 109 ? -11.967 -11.424 10.595 1.00 96.81 109 ASN A N 1
ATOM 829 C CA . ASN A 1 109 ? -11.991 -12.892 10.636 1.00 96.81 109 ASN A CA 1
ATOM 830 C C . ASN A 1 109 ? -11.309 -13.496 11.870 1.00 96.81 109 ASN A C 1
ATOM 832 O O . ASN A 1 109 ? -11.697 -14.567 12.327 1.00 96.81 109 ASN A O 1
ATOM 836 N N . LYS A 1 110 ? -10.249 -12.861 12.386 1.00 95.94 110 LYS A N 1
ATOM 837 C CA . LYS A 1 110 ? -9.460 -13.405 13.504 1.00 95.94 110 LYS A CA 1
ATOM 838 C C . LYS A 1 110 ? -9.922 -12.874 14.854 1.00 95.94 110 LYS A C 1
ATOM 840 O O . LYS A 1 110 ? -9.856 -13.605 15.839 1.00 95.94 110 LYS A O 1
ATOM 845 N N . TYR A 1 111 ? -10.324 -11.607 14.908 1.00 94.75 111 TYR A N 1
ATOM 846 C CA . TYR A 1 111 ? -10.689 -10.941 16.159 1.00 94.75 111 TYR A CA 1
ATOM 847 C C . TYR A 1 111 ? -12.195 -10.706 16.306 1.00 94.75 111 TYR A C 1
ATOM 849 O O . TYR A 1 111 ? -12.620 -10.274 17.373 1.00 94.75 111 TYR A O 1
ATOM 857 N N . ASN A 1 112 ? -12.996 -11.039 15.286 1.00 94.62 112 ASN A N 1
ATOM 858 C CA . ASN A 1 112 ? -14.449 -10.863 15.271 1.00 94.62 112 ASN A CA 1
ATOM 859 C C . ASN A 1 112 ? -14.870 -9.417 15.579 1.00 94.62 112 ASN A C 1
ATOM 861 O O . ASN A 1 112 ? -15.819 -9.170 16.323 1.00 94.62 112 ASN A O 1
ATOM 865 N N . ILE A 1 113 ? -14.114 -8.457 15.041 1.00 94.25 113 ILE A N 1
ATOM 866 C CA . ILE A 1 113 ? -14.364 -7.027 15.206 1.00 94.25 113 ILE A CA 1
ATOM 867 C C . ILE A 1 113 ? -14.935 -6.471 13.903 1.00 94.25 113 ILE A C 1
ATOM 869 O O . ILE A 1 113 ? -14.272 -6.503 12.865 1.00 94.25 113 ILE A O 1
ATOM 873 N N . ASP A 1 114 ? -16.134 -5.899 13.984 1.00 93.50 114 ASP A N 1
ATOM 874 C CA . ASP A 1 114 ? -16.698 -5.055 12.934 1.00 93.50 114 ASP A CA 1
ATOM 875 C C . ASP A 1 114 ? -16.507 -3.576 13.294 1.00 93.50 114 ASP A C 1
ATOM 877 O O . ASP A 1 114 ? -17.017 -3.087 14.303 1.00 93.50 114 ASP A O 1
ATOM 881 N N . LEU A 1 115 ? -15.741 -2.867 12.463 1.00 92.06 115 LEU A N 1
ATOM 882 C CA . LEU A 1 115 ? -15.462 -1.439 12.626 1.00 92.06 115 LEU A CA 1
ATOM 883 C C . LEU A 1 115 ? -16.551 -0.547 12.007 1.00 92.06 115 LEU A C 1
ATOM 885 O O . LEU A 1 115 ? -16.526 0.668 12.224 1.00 92.06 115 LEU A O 1
ATOM 889 N N . ASN A 1 116 ? -17.481 -1.130 11.239 1.00 91.50 116 ASN A N 1
ATOM 890 C CA . ASN A 1 116 ? -18.569 -0.443 10.551 1.00 91.50 116 ASN A CA 1
ATOM 891 C C . ASN A 1 116 ? -18.081 0.742 9.689 1.00 91.50 116 ASN A C 1
ATOM 893 O O . ASN A 1 116 ? -18.609 1.850 9.757 1.00 91.50 116 ASN A O 1
ATOM 897 N N . LEU A 1 117 ? -17.013 0.532 8.907 1.00 92.06 117 LEU A N 1
ATOM 898 C CA . LEU A 1 117 ? -16.249 1.605 8.248 1.00 92.06 117 LEU A CA 1
ATOM 899 C C . LEU A 1 117 ? -17.036 2.448 7.239 1.00 92.06 117 LEU A C 1
ATOM 901 O O . LEU A 1 117 ? -16.591 3.547 6.902 1.00 92.06 117 LEU A O 1
ATOM 905 N N . ASP A 1 118 ? -18.167 1.954 6.745 1.00 92.25 118 ASP A N 1
ATOM 906 C CA . ASP A 1 118 ? -19.032 2.703 5.831 1.00 92.25 118 ASP A CA 1
ATOM 907 C C . ASP A 1 118 ? -19.806 3.816 6.545 1.00 92.25 118 ASP A C 1
ATOM 909 O O . ASP A 1 118 ? -20.134 4.827 5.933 1.00 92.25 118 ASP A O 1
ATOM 913 N N . ASN A 1 119 ? -20.001 3.682 7.859 1.00 91.12 119 ASN A N 1
ATOM 914 C CA . ASN A 1 119 ? -20.641 4.681 8.715 1.00 91.12 119 ASN A CA 1
ATOM 915 C C . ASN A 1 119 ? -19.627 5.532 9.501 1.00 91.12 119 ASN A C 1
ATOM 917 O O . ASN A 1 119 ? -19.989 6.213 10.460 1.00 91.12 119 ASN A O 1
ATOM 921 N N . ARG A 1 120 ? -18.345 5.479 9.123 1.00 91.75 120 ARG A N 1
ATOM 922 C CA . ARG A 1 120 ? -17.244 6.164 9.810 1.00 91.75 120 ARG A CA 1
ATOM 923 C C . ARG A 1 120 ? -16.632 7.247 8.932 1.00 91.75 120 ARG A C 1
ATOM 925 O O . ARG A 1 120 ? -16.602 7.140 7.706 1.00 91.75 120 ARG A O 1
ATOM 932 N N . SER A 1 121 ? -16.071 8.272 9.567 1.00 92.00 121 SER A N 1
ATOM 933 C CA . SER A 1 121 ? -15.288 9.303 8.889 1.00 92.00 121 SER A CA 1
ATOM 934 C C . SER A 1 121 ? -14.131 8.689 8.083 1.00 92.00 121 SER A C 1
ATOM 936 O O . SER A 1 121 ? -13.475 7.758 8.567 1.00 92.00 121 SER A O 1
ATOM 938 N N . PRO A 1 122 ? -13.783 9.246 6.904 1.00 90.31 122 PRO A N 1
ATOM 939 C CA . PRO A 1 122 ? -12.597 8.843 6.144 1.00 90.31 122 PRO A CA 1
ATOM 940 C C . PRO A 1 122 ? -11.304 8.843 6.969 1.00 90.31 122 PRO A C 1
ATOM 942 O O . PRO A 1 122 ? -10.415 8.037 6.709 1.00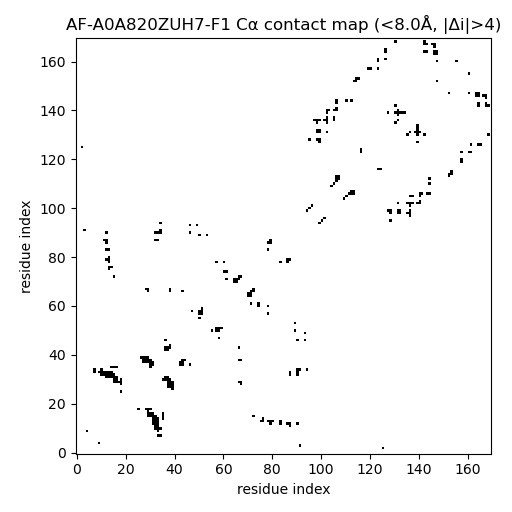 90.31 122 PRO A O 1
ATOM 945 N N . VAL A 1 123 ? -11.229 9.677 8.013 1.00 90.00 123 VAL A N 1
ATOM 946 C CA . VAL A 1 123 ? -10.082 9.731 8.931 1.00 90.00 123 VAL A CA 1
ATOM 947 C C . VAL A 1 123 ? -9.826 8.374 9.592 1.00 90.00 123 VAL A C 1
ATOM 949 O O . VAL A 1 123 ? -8.673 7.990 9.742 1.00 90.00 123 VAL A O 1
ATOM 952 N N . ILE A 1 124 ? -10.865 7.602 9.934 1.00 92.00 124 ILE A N 1
ATOM 953 C CA . ILE A 1 124 ? -10.700 6.253 10.506 1.00 92.00 124 ILE A CA 1
ATOM 954 C C . ILE A 1 124 ? -9.987 5.328 9.518 1.00 92.00 124 ILE A C 1
ATOM 956 O O . ILE A 1 124 ? -9.114 4.553 9.911 1.00 92.00 124 ILE A O 1
ATOM 960 N N . LYS A 1 125 ? -10.322 5.432 8.227 1.00 92.69 125 LYS A N 1
ATOM 961 C CA . LYS A 1 125 ? -9.676 4.649 7.170 1.00 92.69 125 LYS A CA 1
ATOM 962 C C . LYS A 1 125 ? -8.197 5.031 7.048 1.00 92.69 125 LYS A C 1
ATOM 964 O O . LYS A 1 125 ? -7.370 4.128 6.975 1.00 92.69 125 LYS A O 1
ATOM 969 N N . ASP A 1 126 ? -7.866 6.320 7.137 1.00 90.56 126 ASP A N 1
ATOM 970 C CA . ASP A 1 126 ? -6.474 6.799 7.144 1.00 90.56 126 ASP A CA 1
ATOM 971 C C . ASP A 1 126 ? -5.695 6.317 8.388 1.00 90.56 126 ASP A C 1
ATOM 973 O O . ASP A 1 126 ? -4.550 5.881 8.266 1.00 90.56 126 ASP A O 1
ATOM 977 N N . VAL A 1 127 ? -6.311 6.305 9.580 1.00 91.69 127 VAL A N 1
ATOM 978 C CA . VAL A 1 127 ? -5.674 5.755 10.796 1.00 91.69 127 VAL A CA 1
ATOM 979 C C . VAL A 1 127 ? -5.355 4.275 10.617 1.00 91.69 127 VAL A C 1
ATOM 981 O O . VAL A 1 127 ? -4.220 3.851 10.825 1.00 91.69 127 VAL A O 1
ATOM 984 N N . ILE A 1 128 ? -6.340 3.483 10.190 1.00 93.50 128 ILE A N 1
ATOM 985 C CA . ILE A 1 128 ? -6.163 2.042 9.979 1.00 93.50 128 ILE A CA 1
ATOM 986 C C . ILE A 1 128 ? -5.119 1.781 8.897 1.00 93.50 128 ILE A C 1
ATOM 988 O O . ILE A 1 128 ? -4.316 0.857 9.031 1.00 93.50 128 ILE A O 1
ATOM 992 N N . TRP A 1 129 ? -5.104 2.585 7.835 1.00 94.06 129 TRP A N 1
ATOM 993 C CA . TRP A 1 129 ? -4.075 2.521 6.807 1.00 94.06 129 TRP A CA 1
ATOM 994 C C . TRP A 1 129 ? -2.686 2.746 7.390 1.00 94.06 129 TRP A C 1
ATOM 996 O O . TRP A 1 129 ? -1.819 1.886 7.226 1.00 94.06 129 TRP A O 1
ATOM 1006 N N . SER A 1 130 ? -2.491 3.839 8.128 1.00 91.06 130 SER A N 1
ATOM 1007 C CA . SER A 1 130 ? -1.216 4.158 8.767 1.00 91.06 130 SER A CA 1
ATOM 1008 C C . SER A 1 130 ? -0.740 3.007 9.660 1.00 91.06 130 SER A C 1
ATOM 1010 O O . SER A 1 130 ? 0.373 2.504 9.492 1.00 91.06 130 SER A O 1
ATOM 1012 N N . THR A 1 131 ? -1.625 2.489 10.519 1.00 92.81 131 THR A N 1
ATOM 1013 C CA . THR A 1 131 ? -1.351 1.329 11.376 1.00 92.81 131 THR A CA 1
ATOM 1014 C C . THR A 1 131 ? -0.999 0.075 10.562 1.00 92.81 131 THR A C 1
ATOM 1016 O O . THR A 1 131 ? -0.081 -0.664 10.919 1.00 92.81 131 THR A O 1
ATOM 1019 N N . SER A 1 132 ? -1.692 -0.165 9.446 1.00 94.75 132 SER A N 1
ATOM 1020 C CA . SER A 1 132 ? -1.461 -1.320 8.565 1.00 94.75 132 SER A CA 1
ATOM 1021 C C . SER A 1 132 ? -0.103 -1.267 7.875 1.00 94.75 132 SER A C 1
ATOM 1023 O O . SER A 1 132 ? 0.586 -2.283 7.794 1.00 94.75 132 SER A O 1
ATOM 1025 N N . VAL A 1 133 ? 0.289 -0.097 7.369 1.00 91.31 133 VAL A N 1
ATOM 1026 C CA . VAL A 1 133 ? 1.575 0.095 6.687 1.00 91.31 133 VAL A CA 1
ATOM 1027 C C . VAL A 1 133 ? 2.728 0.027 7.686 1.00 91.31 133 VAL A C 1
ATOM 1029 O O . VAL A 1 133 ? 3.732 -0.625 7.408 1.00 91.31 133 VAL A O 1
ATOM 1032 N N . GLN A 1 134 ? 2.570 0.628 8.868 1.00 89.75 134 GLN A N 1
ATOM 1033 C CA . GLN A 1 134 ? 3.610 0.659 9.896 1.00 89.75 134 GLN A CA 1
ATOM 1034 C C . GLN A 1 134 ? 3.882 -0.718 10.518 1.00 89.75 134 GLN A C 1
ATOM 1036 O O . GLN A 1 134 ? 5.038 -1.081 10.726 1.00 89.75 134 GLN A O 1
ATOM 1041 N N . HIS A 1 135 ? 2.836 -1.496 10.810 1.00 91.62 135 HIS A N 1
ATOM 1042 C CA . HIS A 1 135 ? 2.963 -2.759 11.551 1.00 91.62 135 HIS A CA 1
ATOM 1043 C C . HIS A 1 135 ? 2.760 -4.015 10.689 1.00 91.62 135 HIS A C 1
ATOM 1045 O O . HIS A 1 135 ? 2.838 -5.140 11.193 1.00 91.62 135 HIS A O 1
ATOM 1051 N N . GLY A 1 136 ? 2.493 -3.853 9.391 1.00 93.44 136 GLY A N 1
ATOM 1052 C CA . GLY A 1 136 ? 2.081 -4.943 8.509 1.00 93.44 136 GLY A CA 1
ATOM 1053 C C . GLY A 1 136 ? 0.670 -5.471 8.826 1.00 93.44 136 GLY A C 1
ATOM 1054 O O . GLY A 1 136 ? 0.092 -5.117 9.853 1.00 93.44 136 GLY A O 1
ATOM 1055 N N . PRO A 1 137 ? 0.112 -6.378 7.998 1.00 95.00 137 PRO A N 1
ATOM 1056 C CA . PRO A 1 137 ? -1.273 -6.835 8.151 1.00 95.00 137 PRO A CA 1
ATOM 1057 C C . PRO A 1 137 ? -1.596 -7.439 9.523 1.00 95.00 137 PRO A C 1
ATOM 1059 O O . PRO A 1 137 ? -2.574 -7.075 10.170 1.00 95.00 137 PRO A O 1
ATOM 1062 N N . GLY A 1 138 ? -0.747 -8.361 9.990 1.00 95.81 138 GLY A N 1
ATOM 1063 C CA . GLY A 1 138 ? -0.973 -9.056 11.258 1.00 95.81 138 GLY A CA 1
ATOM 1064 C C . GLY A 1 138 ? -0.626 -8.230 12.488 1.00 95.81 138 GLY A C 1
ATOM 1065 O O . GLY A 1 138 ? -1.326 -8.313 13.497 1.00 95.81 138 GLY A O 1
ATOM 1066 N N . GLY A 1 139 ? 0.426 -7.411 12.408 1.00 95.88 139 GLY A N 1
ATOM 1067 C CA . GLY A 1 139 ? 0.770 -6.481 13.479 1.00 95.88 139 GLY A CA 1
ATOM 1068 C C . GLY A 1 139 ? -0.294 -5.399 13.626 1.00 95.88 139 GLY A C 1
ATOM 1069 O O . GLY A 1 139 ? -0.775 -5.174 14.732 1.00 95.88 139 GLY A O 1
ATOM 1070 N N . GLY A 1 140 ? -0.739 -4.809 12.515 1.00 96.44 140 GLY A N 1
ATOM 1071 C CA . GLY A 1 140 ? -1.789 -3.795 12.507 1.00 96.44 140 GLY A CA 1
ATOM 1072 C C . GLY A 1 140 ? -3.113 -4.327 13.050 1.00 96.44 140 GLY A C 1
ATOM 1073 O O . GLY A 1 140 ? -3.716 -3.700 13.919 1.00 96.44 140 GLY A O 1
ATOM 1074 N N . ALA A 1 141 ? -3.518 -5.534 12.644 1.00 97.62 141 ALA A N 1
ATOM 1075 C CA . ALA A 1 141 ? -4.721 -6.165 13.183 1.00 97.62 141 ALA A CA 1
ATOM 1076 C C . ALA A 1 141 ? -4.605 -6.434 14.693 1.00 97.62 141 ALA A C 1
ATOM 1078 O O . ALA A 1 141 ? -5.563 -6.223 15.436 1.00 97.62 141 ALA A O 1
ATOM 1079 N N . LYS A 1 142 ? -3.420 -6.842 15.171 1.00 96.75 142 LYS A N 1
ATOM 1080 C CA . LYS A 1 142 ? -3.150 -7.027 16.604 1.00 96.75 142 LYS A CA 1
ATOM 1081 C C . LYS A 1 142 ? -3.228 -5.708 17.380 1.00 96.75 142 LYS A C 1
ATOM 1083 O O . LYS A 1 142 ? -3.800 -5.704 18.467 1.00 96.75 142 LYS A O 1
ATOM 1088 N N . VAL A 1 143 ? -2.685 -4.614 16.841 1.00 95.75 143 VAL A N 1
ATOM 1089 C CA . VAL A 1 143 ? -2.776 -3.272 17.446 1.00 95.75 143 VAL A CA 1
ATOM 1090 C C . VAL A 1 143 ? -4.239 -2.848 17.576 1.00 95.75 143 VAL A C 1
ATOM 1092 O O . VAL A 1 143 ? -4.673 -2.508 18.674 1.00 95.75 143 VAL A O 1
ATOM 1095 N N . ILE A 1 144 ? -5.020 -2.958 16.496 1.00 95.69 144 ILE A N 1
ATOM 1096 C CA . ILE A 1 144 ? -6.451 -2.612 16.494 1.00 95.69 144 ILE A CA 1
ATOM 1097 C C . ILE A 1 144 ? -7.219 -3.465 17.509 1.00 95.69 144 ILE A C 1
ATOM 1099 O O . ILE A 1 144 ? -7.968 -2.933 18.323 1.00 95.69 144 ILE A O 1
ATOM 1103 N N . ASN A 1 145 ? -6.994 -4.780 17.524 1.00 96.06 145 ASN A N 1
ATOM 1104 C CA . ASN A 1 145 ? -7.614 -5.662 18.510 1.00 96.06 145 ASN A CA 1
ATOM 1105 C C . ASN A 1 145 ? -7.276 -5.247 19.947 1.00 96.06 145 ASN A C 1
ATOM 1107 O O . ASN A 1 145 ? -8.167 -5.158 20.784 1.00 96.06 145 ASN A O 1
ATOM 1111 N N . ASN A 1 146 ? -6.003 -4.986 20.247 1.00 95.12 146 ASN A N 1
ATOM 1112 C CA . ASN A 1 146 ? -5.588 -4.605 21.595 1.00 95.12 146 ASN A CA 1
ATOM 1113 C C . ASN A 1 146 ? -6.230 -3.284 22.039 1.00 95.12 146 ASN A C 1
ATOM 1115 O O . ASN A 1 146 ? -6.660 -3.181 23.185 1.00 95.12 146 ASN A O 1
ATOM 1119 N N . ALA A 1 147 ? -6.352 -2.319 21.126 1.00 94.12 147 ALA A N 1
ATOM 1120 C CA . ALA A 1 147 ? -6.980 -1.026 21.380 1.00 94.12 147 ALA A CA 1
ATOM 1121 C C . ALA A 1 147 ? -8.486 -1.129 21.699 1.00 94.12 147 ALA A C 1
ATOM 1123 O O . ALA A 1 147 ? -9.027 -0.308 22.448 1.00 94.12 147 ALA A O 1
ATOM 1124 N N . LEU A 1 148 ? -9.166 -2.121 21.113 1.00 94.25 148 LEU A N 1
ATOM 1125 C CA . LEU A 1 148 ? -10.626 -2.263 21.149 1.00 94.25 148 LEU A CA 1
ATOM 1126 C C . LEU A 1 148 ? -11.114 -3.438 22.007 1.00 94.25 148 LEU A C 1
ATOM 1128 O O . LEU A 1 148 ? -12.318 -3.635 22.162 1.00 94.25 148 LEU A O 1
ATOM 1132 N N . LYS A 1 149 ? -10.201 -4.214 22.596 1.00 91.94 149 LYS A N 1
ATOM 1133 C CA . LYS A 1 149 ? -10.545 -5.397 23.386 1.00 91.94 149 LYS A CA 1
ATOM 1134 C C . LYS A 1 149 ? -11.480 -5.037 24.546 1.00 91.94 149 LYS A C 1
ATOM 1136 O O . LYS A 1 149 ? -11.187 -4.158 25.358 1.00 91.94 149 LYS A O 1
ATOM 1141 N N . GLY A 1 150 ? -12.600 -5.757 24.630 1.00 89.44 150 GLY A N 1
ATOM 1142 C CA . GLY A 1 150 ? -13.605 -5.582 25.683 1.00 89.44 150 GLY A CA 1
ATOM 1143 C C . GLY A 1 150 ? -14.387 -4.268 25.604 1.00 89.44 150 GLY A C 1
ATOM 1144 O O . GLY A 1 150 ? -15.030 -3.904 26.582 1.00 89.44 150 GLY A O 1
ATOM 1145 N N . GLN A 1 151 ? -14.305 -3.541 24.486 1.00 91.62 151 GLN A N 1
ATOM 1146 C CA . GLN A 1 151 ? -15.084 -2.326 24.260 1.00 91.62 151 GLN A CA 1
ATOM 1147 C C . GLN A 1 151 ? -16.335 -2.634 23.441 1.00 91.62 151 GLN A C 1
ATOM 1149 O O . GLN A 1 151 ? -16.317 -3.509 22.575 1.00 91.62 151 GLN A O 1
ATOM 1154 N N . ASP A 1 152 ? -17.391 -1.857 23.665 1.00 90.81 152 ASP A N 1
ATOM 1155 C CA . ASP A 1 152 ? -18.512 -1.793 22.737 1.00 90.81 152 ASP A CA 1
ATOM 1156 C C . ASP A 1 152 ? -18.171 -0.814 21.604 1.00 90.81 152 ASP A C 1
ATOM 1158 O O . ASP A 1 152 ? -18.164 0.406 21.764 1.00 90.81 152 ASP A O 1
ATOM 1162 N N . ILE A 1 153 ? -17.795 -1.375 20.458 1.00 89.75 153 ILE A N 1
ATOM 1163 C CA . ILE A 1 153 ? -17.312 -0.622 19.296 1.00 89.75 153 ILE A CA 1
ATOM 1164 C C . ILE A 1 153 ? -18.464 0.112 18.597 1.00 89.75 153 ILE A C 1
ATOM 1166 O O . ILE A 1 153 ? -18.245 1.163 17.992 1.00 89.75 153 ILE A O 1
ATOM 1170 N N . GLN A 1 154 ? -19.689 -0.411 18.689 1.00 88.19 154 GLN A N 1
ATOM 1171 C CA . GLN A 1 154 ? -20.836 0.120 17.951 1.00 88.19 154 GLN A CA 1
ATOM 1172 C C . GLN A 1 154 ? -21.329 1.447 18.532 1.00 88.19 154 GLN A C 1
ATOM 1174 O O . GLN A 1 154 ? -21.802 2.306 17.793 1.00 88.19 154 GLN A O 1
ATOM 1179 N N . THR A 1 155 ? -21.152 1.654 19.837 1.00 89.88 155 THR A N 1
ATOM 1180 C CA . THR A 1 155 ? -21.512 2.903 20.526 1.00 89.88 155 THR A CA 1
ATOM 1181 C C . THR A 1 155 ? -20.373 3.926 20.560 1.00 89.88 155 THR A C 1
ATOM 1183 O O . THR A 1 155 ? -20.590 5.086 20.908 1.00 89.88 155 THR A O 1
ATOM 1186 N N . MET A 1 156 ? -19.162 3.528 20.161 1.00 92.50 156 MET A N 1
ATOM 118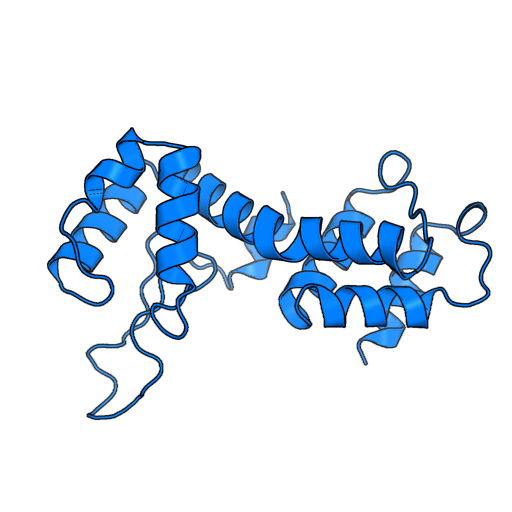7 C CA . MET A 1 156 ? -17.977 4.377 20.214 1.00 92.50 156 MET A CA 1
ATOM 1188 C C . MET A 1 156 ? -17.983 5.444 19.114 1.00 92.50 156 MET A C 1
ATOM 1190 O O . MET A 1 156 ? -18.265 5.159 17.947 1.00 92.50 156 MET A O 1
ATOM 1194 N N . THR A 1 157 ? -17.600 6.672 19.460 1.00 94.12 157 THR A N 1
ATOM 1195 C CA . THR A 1 157 ? -17.409 7.762 18.494 1.00 94.12 157 THR A CA 1
ATOM 1196 C C . THR A 1 157 ? -16.114 7.595 17.696 1.00 94.12 157 THR A C 1
ATOM 1198 O O . THR A 1 157 ? -15.141 6.995 18.160 1.00 94.12 157 THR A O 1
ATOM 1201 N N . ASP A 1 158 ? -16.039 8.218 16.518 1.00 92.81 158 ASP A N 1
ATOM 1202 C CA . ASP A 1 158 ? -14.813 8.222 15.706 1.00 92.81 158 ASP A CA 1
ATOM 1203 C C . ASP A 1 158 ? -13.615 8.785 16.482 1.00 92.81 158 ASP A C 1
ATOM 1205 O O . ASP A 1 158 ? -12.499 8.279 16.386 1.00 92.81 158 ASP A O 1
ATOM 1209 N N . ARG A 1 159 ? -13.840 9.799 17.325 1.00 92.75 159 ARG A N 1
ATOM 1210 C CA . ARG A 1 159 ? -12.785 10.397 18.151 1.00 92.75 159 ARG A CA 1
ATOM 1211 C C . ARG A 1 159 ? -12.198 9.405 19.152 1.00 92.75 159 ARG A C 1
ATOM 1213 O O . ARG A 1 159 ? -10.988 9.409 19.371 1.00 92.75 159 ARG A O 1
ATOM 1220 N N . GLU A 1 160 ? -13.037 8.596 19.786 1.00 93.06 160 GLU A N 1
ATOM 1221 C CA . GLU A 1 160 ? -12.601 7.586 20.752 1.00 93.06 160 GLU A CA 1
ATOM 1222 C C . GLU A 1 160 ? -11.870 6.437 20.060 1.00 93.06 160 GLU A C 1
ATOM 1224 O O . GLU A 1 160 ? -10.809 6.032 20.537 1.00 93.06 160 GLU A O 1
ATOM 1229 N N . LEU A 1 161 ? -12.369 5.985 18.903 1.00 91.88 161 LEU A N 1
ATOM 1230 C CA . LEU A 1 161 ? -11.692 4.986 18.072 1.00 91.88 161 LEU A CA 1
ATOM 1231 C C . LEU A 1 161 ? -10.287 5.450 17.675 1.00 91.88 161 LEU A C 1
ATOM 1233 O O . LEU A 1 161 ? -9.314 4.734 17.910 1.00 91.88 161 LEU A O 1
ATOM 1237 N N . ILE A 1 162 ? -10.164 6.672 17.145 1.00 90.25 162 ILE A N 1
ATOM 1238 C CA . ILE A 1 162 ? -8.876 7.271 16.757 1.00 90.25 162 ILE A CA 1
ATOM 1239 C C . ILE A 1 162 ? -7.921 7.306 17.950 1.00 90.25 162 ILE A C 1
ATOM 1241 O O . ILE A 1 162 ? -6.782 6.852 17.842 1.00 90.25 162 ILE A O 1
ATOM 1245 N N . LYS A 1 163 ? -8.381 7.824 19.098 1.00 90.56 163 LYS A N 1
ATOM 1246 C CA . LYS A 1 163 ? -7.554 7.930 20.308 1.00 90.56 163 LYS A CA 1
ATOM 1247 C C . LYS A 1 163 ? -7.063 6.571 20.791 1.00 90.56 163 LYS A C 1
ATOM 1249 O O . LYS A 1 163 ? -5.909 6.462 21.185 1.00 90.56 163 LYS A O 1
ATOM 1254 N N . ARG A 1 164 ? -7.914 5.544 20.763 1.00 92.06 164 ARG A N 1
ATOM 1255 C CA . ARG A 1 164 ? -7.546 4.195 21.212 1.00 92.06 164 ARG A CA 1
ATOM 1256 C C . ARG A 1 164 ? -6.542 3.536 20.280 1.00 92.06 164 ARG A C 1
ATOM 1258 O O . ARG A 1 164 ? -5.558 2.978 20.760 1.00 92.06 164 ARG A O 1
ATOM 1265 N N . ILE A 1 165 ? -6.769 3.620 18.970 1.00 86.44 165 ILE A N 1
ATOM 1266 C CA . ILE A 1 165 ? -5.879 3.000 17.986 1.00 86.44 165 ILE A CA 1
ATOM 1267 C C . ILE A 1 165 ? -4.513 3.694 18.015 1.00 86.44 165 ILE A C 1
ATOM 1269 O O . ILE A 1 165 ? -3.518 3.013 18.231 1.00 86.44 165 ILE A O 1
ATOM 1273 N N . TYR A 1 166 ? -4.443 5.029 17.921 1.00 79.25 166 TYR A N 1
ATOM 1274 C CA . TYR A 1 166 ? -3.156 5.737 18.000 1.00 79.25 166 TYR A CA 1
ATOM 1275 C C . TYR A 1 166 ? -2.493 5.651 19.375 1.00 79.25 166 TYR A C 1
ATOM 1277 O O . TYR A 1 166 ? -1.276 5.532 19.449 1.00 79.25 166 TYR A O 1
ATOM 1285 N N . GLY A 1 167 ? -3.264 5.665 20.465 1.00 75.62 167 GLY A N 1
ATOM 1286 C CA . GLY A 1 167 ? -2.725 5.494 21.817 1.00 75.62 167 GLY A CA 1
ATOM 1287 C C . GLY A 1 167 ? -2.098 4.119 22.060 1.00 75.62 167 GLY A C 1
ATOM 1288 O O . GLY A 1 167 ? -1.341 3.968 23.008 1.00 75.62 167 GLY A O 1
ATOM 1289 N N . SER A 1 168 ? -2.384 3.135 21.201 1.00 70.06 168 SER A N 1
ATOM 1290 C CA . SER A 1 168 ? -1.793 1.790 21.242 1.00 70.06 168 SER A CA 1
ATOM 1291 C C . SER A 1 168 ? -0.584 1.627 20.307 1.00 70.06 168 SER A C 1
ATOM 1293 O O . SER A 1 168 ? -0.019 0.536 20.230 1.00 70.06 168 SER A O 1
ATOM 1295 N N . VAL A 1 169 ? -0.226 2.679 19.557 1.00 61.16 169 VAL A N 1
ATOM 1296 C CA . VAL A 1 169 ? 0.935 2.730 18.645 1.00 61.16 169 VAL A CA 1
ATOM 1297 C C . VAL A 1 169 ? 2.181 3.298 19.355 1.00 61.16 169 VAL A C 1
ATOM 1299 O O . VAL A 1 169 ? 3.281 3.198 18.811 1.00 61.16 169 VAL A O 1
ATOM 1302 N N . VAL A 1 170 ? 2.023 3.850 20.569 1.00 45.25 170 VAL A N 1
ATOM 1303 C CA . VAL A 1 170 ? 3.088 4.435 21.413 1.00 45.25 170 VAL A CA 1
ATOM 1304 C C . VAL A 1 170 ? 3.506 3.477 22.524 1.00 45.25 170 VAL A C 1
ATOM 1306 O O . VAL A 1 170 ? 2.604 2.857 23.129 1.00 45.25 170 VAL A O 1
#